Protein AF-A0A7Y6PRK4-F1 (afdb_monomer)

Solvent-accessible surface area (backbone atoms only — not comparable to full-atom values): 9781 Å² total; per-residue (Å²): 130,85,61,100,57,57,38,65,36,94,82,76,71,49,78,36,53,38,74,59,29,62,75,54,66,36,39,86,53,86,90,43,92,56,30,48,73,84,76,72,76,80,72,82,84,71,93,73,80,94,66,79,50,76,61,58,61,30,46,78,70,51,27,41,66,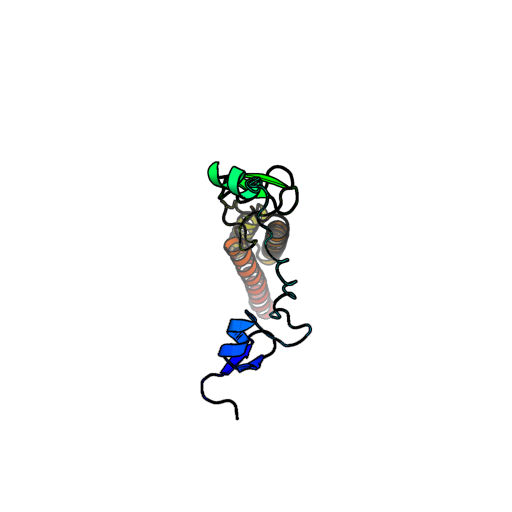38,93,86,78,58,48,81,35,57,69,84,50,38,57,39,90,88,74,65,46,64,56,33,96,85,64,56,68,82,59,84,59,47,67,26,77,27,7,61,51,4,33,54,33,8,60,53,7,56,78,77,47,16,64,65,32,8,51,52,3,35,52,28,11,52,52,17,54,52,51,36,74,77,35,74,53,36,38,42,66,67,42,12,47,50,6,29,53,43,5,51,50,16,29,54,51,46,52,52,52,47,50,64,56,63,75,73,113

Foldseek 3Di:
DDPPQWDAAPQPRDTDGNVVCVVQVFDCDPPGPRHRDPPDPPDPDDDDDDDPPPQVVLVVVQWHADPPPRDTHHPPDQADPPPRQGRDPVSARPDAADAQPLLQVLLVLLVCLLPDPLQPSLVVSQVSLVVRVVVCVVDVNHDNNVSSVNSNVSSVVSNVVVVVVCCVVVVVD

pLDDT: mean 81.47, std 13.79, range [38.56, 96.06]

Nearest PDB structures (foldseek):
  9dby-assembly1_M  TM=6.579E-01  e=2.102E+00  Homo sapiens

Secondary structure (DSSP, 8-state):
---S-EEE-TTT--EEEHHHHHHHTS--STT-TTSPP--PPPPP---------HHHHHHTTTEEE-TTT--EEETT-SB-TTT--B-STTS---S--EEPHHHHHHHHHHHHHHHH-HHHHHHHHHHHHHHHHHHHHH-TTEE-HHHHHHHHHHHHHHHHHHHHHHHHHHTT-

Radius of gyration: 27.52 Å; Cα contacts (8 Å, |Δi|>4): 237; chains: 1; bounding box: 50×56×83 Å

Structure (mmCIF, N/CA/C/O backbone):
data_AF-A0A7Y6PRK4-F1
#
_entry.id   AF-A0A7Y6PRK4-F1
#
loop_
_atom_site.group_PDB
_atom_site.id
_atom_site.type_symbol
_atom_site.label_atom_id
_atom_site.label_alt_id
_atom_site.label_comp_id
_atom_site.label_asym_id
_atom_site.label_entity_id
_atom_site.label_seq_id
_atom_site.pdbx_PDB_ins_code
_atom_site.Cartn_x
_atom_site.Cartn_y
_atom_site.Cartn_z
_atom_site.occupancy
_atom_site.B_iso_or_equiv
_atom_site.auth_seq_id
_atom_site.auth_comp_id
_atom_site.auth_asym_id
_atom_site.auth_atom_id
_atom_site.pdbx_PDB_model_num
ATOM 1 N N . MET A 1 1 ? 18.685 -43.600 -3.353 1.00 51.03 1 MET A N 1
ATOM 2 C CA . MET A 1 1 ? 19.089 -42.568 -2.383 1.00 51.03 1 MET A CA 1
ATOM 3 C C . MET A 1 1 ? 19.900 -41.561 -3.169 1.00 51.03 1 MET A C 1
ATOM 5 O O . MET A 1 1 ? 20.903 -41.969 -3.743 1.00 51.03 1 MET A O 1
ATOM 9 N N . LEU A 1 2 ? 19.392 -40.339 -3.348 1.00 57.69 2 LEU A N 1
ATOM 10 C CA . LEU A 1 2 ? 20.186 -39.266 -3.946 1.00 57.69 2 LEU A CA 1
ATOM 11 C C . LEU A 1 2 ? 21.277 -38.915 -2.924 1.00 57.69 2 LEU A C 1
ATOM 13 O O . LEU A 1 2 ? 20.964 -38.762 -1.748 1.00 57.69 2 LEU A O 1
ATOM 17 N N . GLY A 1 3 ? 22.542 -38.914 -3.345 1.00 61.94 3 GLY A N 1
ATOM 18 C CA . GLY A 1 3 ? 23.664 -38.507 -2.492 1.00 61.94 3 GLY A CA 1
ATOM 19 C C . GLY A 1 3 ? 23.625 -37.010 -2.175 1.00 61.94 3 GLY A C 1
ATOM 20 O O . GLY A 1 3 ? 22.699 -36.316 -2.592 1.00 61.94 3 GLY A O 1
ATOM 21 N N . ASP A 1 4 ? 24.657 -36.515 -1.493 1.00 66.12 4 ASP A N 1
ATOM 22 C CA . ASP A 1 4 ? 24.765 -35.152 -0.933 1.00 66.12 4 ASP A CA 1
ATOM 23 C C . ASP A 1 4 ? 24.652 -33.988 -1.954 1.00 66.12 4 ASP A C 1
ATOM 25 O O . ASP A 1 4 ? 24.650 -32.822 -1.570 1.00 66.12 4 ASP A O 1
ATOM 29 N N . ASP A 1 5 ? 24.476 -34.289 -3.245 1.00 72.00 5 ASP A N 1
ATOM 30 C CA . ASP A 1 5 ? 24.353 -33.344 -4.362 1.00 72.00 5 ASP A CA 1
ATOM 31 C C . ASP A 1 5 ? 22.894 -33.159 -4.836 1.00 72.00 5 ASP A C 1
ATOM 33 O O . ASP A 1 5 ? 22.611 -32.992 -6.032 1.00 72.00 5 ASP A O 1
ATOM 37 N N . ALA A 1 6 ? 21.933 -33.241 -3.914 1.00 78.00 6 ALA A N 1
ATOM 38 C CA . ALA A 1 6 ? 20.520 -33.035 -4.211 1.00 78.00 6 ALA A CA 1
ATOM 39 C C . ALA A 1 6 ? 20.130 -31.547 -4.098 1.00 78.00 6 ALA A C 1
ATOM 41 O O . ALA A 1 6 ? 20.266 -30.921 -3.051 1.00 78.00 6 ALA A O 1
ATOM 42 N N . ALA A 1 7 ? 19.583 -30.984 -5.174 1.00 82.44 7 ALA A N 1
ATOM 43 C CA . ALA A 1 7 ? 18.901 -29.696 -5.175 1.00 82.44 7 ALA A CA 1
ATOM 44 C C . ALA A 1 7 ? 17.407 -29.899 -4.876 1.00 82.44 7 ALA A C 1
ATOM 46 O O . ALA A 1 7 ? 16.741 -30.698 -5.536 1.00 82.44 7 ALA A O 1
ATOM 47 N N . VAL A 1 8 ? 16.858 -29.158 -3.910 1.00 87.25 8 VAL A N 1
ATOM 48 C CA . VAL A 1 8 ? 15.435 -29.239 -3.542 1.00 87.25 8 VAL A CA 1
ATOM 49 C C . VAL A 1 8 ? 14.692 -28.012 -4.057 1.00 87.25 8 VAL A C 1
ATOM 51 O O . VAL A 1 8 ? 15.066 -26.869 -3.791 1.00 87.25 8 VAL A O 1
ATOM 54 N N . CYS A 1 9 ? 13.612 -28.235 -4.803 1.00 87.12 9 CYS A N 1
ATOM 55 C CA . CYS A 1 9 ? 12.802 -27.144 -5.331 1.00 87.12 9 CYS A CA 1
ATOM 56 C C . CYS A 1 9 ? 11.993 -26.468 -4.213 1.00 87.12 9 CYS A C 1
ATOM 58 O O . CYS A 1 9 ? 11.039 -27.055 -3.720 1.00 87.12 9 CYS A O 1
ATOM 60 N N . ALA A 1 10 ? 12.255 -25.198 -3.897 1.00 86.19 10 ALA A N 1
ATOM 61 C CA . ALA A 1 10 ? 11.501 -24.465 -2.866 1.00 86.19 10 ALA A CA 1
ATOM 62 C C . ALA A 1 10 ? 9.991 -24.284 -3.155 1.00 86.19 10 ALA A C 1
ATOM 64 O O . ALA A 1 10 ? 9.247 -23.857 -2.281 1.00 86.19 10 ALA A O 1
ATOM 65 N N . ALA A 1 11 ? 9.537 -24.569 -4.381 1.00 86.56 11 ALA A N 1
ATOM 66 C CA . ALA A 1 11 ? 8.141 -24.389 -4.784 1.00 86.56 11 ALA A CA 1
ATOM 67 C C . ALA A 1 11 ? 7.306 -25.678 -4.757 1.00 86.56 11 ALA A C 1
ATOM 69 O O . ALA A 1 11 ? 6.091 -25.615 -4.604 1.00 86.56 11 ALA A O 1
ATOM 70 N N . CYS A 1 12 ? 7.929 -26.841 -4.960 1.00 88.06 12 CYS A N 1
ATOM 71 C CA . CYS A 1 12 ? 7.218 -28.126 -4.977 1.00 88.06 12 CYS A CA 1
ATOM 72 C C . CYS A 1 12 ? 7.889 -29.213 -4.133 1.00 88.06 12 CYS A C 1
ATOM 74 O O . CYS A 1 12 ? 7.431 -30.351 -4.146 1.00 88.06 12 CYS A O 1
ATOM 76 N N . GLU A 1 13 ? 8.983 -28.859 -3.454 1.00 89.38 13 GLU A N 1
ATOM 77 C CA . GLU A 1 13 ? 9.733 -29.658 -2.477 1.00 89.38 13 GLU A CA 1
ATOM 78 C C . GLU A 1 13 ? 10.269 -30.993 -3.007 1.00 89.38 13 GLU A C 1
ATOM 80 O O . GLU A 1 13 ? 10.686 -31.862 -2.249 1.00 89.38 13 GLU A O 1
ATOM 85 N N . ARG A 1 14 ? 10.308 -31.158 -4.332 1.00 85.75 14 ARG A N 1
ATOM 86 C CA . ARG A 1 14 ? 10.903 -32.333 -4.970 1.00 85.75 14 ARG A CA 1
ATOM 87 C C . ARG A 1 14 ? 12.422 -32.227 -5.007 1.00 85.75 14 ARG A C 1
ATOM 89 O O . ARG A 1 14 ? 12.979 -31.154 -5.256 1.00 85.75 14 ARG A O 1
ATOM 96 N N . GLU A 1 15 ? 13.058 -33.373 -4.807 1.00 88.69 15 GLU A N 1
ATOM 97 C CA . GLU A 1 15 ? 14.502 -33.555 -4.894 1.00 88.69 15 GLU A CA 1
ATOM 98 C C . GLU A 1 15 ? 14.932 -33.768 -6.352 1.00 88.69 15 GLU A C 1
ATOM 100 O O . GLU A 1 15 ? 14.311 -34.518 -7.113 1.00 88.69 15 GLU A O 1
ATOM 105 N N . HIS A 1 16 ? 16.014 -33.105 -6.741 1.00 83.12 16 HIS A N 1
ATOM 106 C CA . HIS A 1 16 ? 16.614 -33.156 -8.066 1.00 83.12 16 HIS A CA 1
ATOM 107 C C . HIS A 1 16 ? 18.126 -33.331 -7.937 1.00 83.12 16 HIS A C 1
ATOM 109 O O . HIS A 1 16 ? 18.724 -32.874 -6.974 1.00 83.12 16 HIS A O 1
ATOM 115 N N . HIS A 1 17 ? 18.782 -33.937 -8.924 1.00 87.62 17 HIS A N 1
ATOM 116 C CA . HIS A 1 17 ? 20.246 -33.906 -8.976 1.00 87.62 17 HIS A CA 1
ATOM 117 C C . HIS A 1 17 ? 20.725 -32.487 -9.304 1.00 87.62 17 HIS A C 1
ATOM 119 O O . HIS A 1 17 ? 20.234 -31.905 -10.276 1.00 87.62 17 HIS A O 1
ATOM 125 N N . ALA A 1 18 ? 21.707 -31.967 -8.564 1.00 81.25 18 ALA A N 1
ATOM 126 C CA . ALA A 1 18 ? 22.240 -30.615 -8.753 1.00 81.25 18 ALA A CA 1
ATOM 127 C C . ALA A 1 18 ? 22.678 -30.350 -10.204 1.00 81.25 18 ALA A C 1
ATOM 129 O O . ALA A 1 18 ? 22.228 -29.394 -10.827 1.00 81.25 18 ALA A O 1
ATOM 130 N N . ALA A 1 19 ? 23.429 -31.274 -10.812 1.00 80.44 19 ALA A N 1
ATOM 131 C CA . ALA A 1 19 ? 23.898 -31.117 -12.192 1.00 80.44 19 ALA A CA 1
ATOM 132 C C . ALA A 1 19 ? 22.757 -30.994 -13.224 1.00 80.44 19 ALA A C 1
ATOM 134 O O . ALA A 1 19 ? 22.862 -30.261 -14.207 1.00 80.44 19 ALA A O 1
ATOM 135 N N . CYS A 1 20 ? 21.647 -31.710 -13.018 1.00 80.75 20 CYS A N 1
ATOM 136 C CA . CYS A 1 20 ? 20.499 -31.639 -13.923 1.00 80.75 20 CYS A CA 1
ATOM 137 C C . CYS A 1 20 ? 19.656 -30.383 -13.665 1.00 80.75 20 CYS A C 1
ATOM 139 O O . CYS A 1 20 ? 19.158 -29.776 -14.613 1.00 80.75 20 CYS A O 1
ATOM 141 N N . TRP A 1 21 ? 19.536 -29.987 -12.396 1.00 84.06 21 TRP A N 1
ATOM 142 C CA . TRP A 1 21 ? 18.884 -28.750 -11.982 1.00 84.06 21 TRP A CA 1
ATOM 143 C C . TRP A 1 21 ? 19.552 -27.527 -12.620 1.00 84.06 21 TRP A C 1
ATOM 145 O O . TRP A 1 21 ? 18.871 -26.720 -13.255 1.00 84.06 21 TRP A O 1
ATOM 155 N N . ASP A 1 22 ? 20.881 -27.449 -12.550 1.00 81.25 22 ASP A N 1
ATOM 156 C CA . ASP A 1 22 ? 21.657 -26.354 -13.136 1.00 81.25 22 ASP A CA 1
ATOM 157 C C . ASP A 1 22 ? 21.583 -26.370 -14.665 1.00 81.25 22 ASP A C 1
ATOM 159 O O . ASP A 1 22 ? 21.332 -25.343 -15.294 1.00 81.25 22 ASP A O 1
ATOM 163 N N . GLY A 1 23 ? 21.705 -27.554 -15.279 1.00 75.88 23 GLY A N 1
ATOM 164 C CA . GLY A 1 23 ? 21.644 -27.708 -16.735 1.00 75.88 23 GLY A CA 1
ATOM 165 C C . GLY A 1 23 ? 20.279 -27.377 -17.348 1.00 75.88 23 GLY A C 1
ATOM 166 O O . GLY A 1 23 ? 20.199 -27.036 -18.527 1.00 75.88 23 GLY A O 1
ATOM 167 N N . LYS A 1 24 ? 19.194 -27.474 -16.574 1.00 75.00 24 LYS A N 1
ATOM 168 C CA . LYS A 1 24 ? 17.852 -27.046 -16.996 1.00 75.00 24 LYS A CA 1
ATOM 169 C C . LYS A 1 24 ? 17.477 -25.665 -16.469 1.00 75.00 24 LYS A C 1
ATOM 171 O O . LYS A 1 24 ? 16.423 -25.170 -16.847 1.00 75.00 24 LYS A O 1
ATOM 176 N N . ALA A 1 25 ? 18.327 -25.041 -15.656 1.00 77.56 25 ALA A N 1
ATOM 177 C CA . ALA A 1 25 ? 18.047 -23.796 -14.951 1.00 77.56 25 ALA A CA 1
ATOM 178 C C . ALA A 1 25 ? 16.747 -23.845 -14.120 1.00 77.56 25 ALA A C 1
ATOM 180 O O . ALA A 1 25 ? 16.008 -22.862 -14.056 1.00 77.56 25 ALA A O 1
ATOM 181 N N . GLY A 1 26 ? 16.446 -24.989 -13.487 1.00 83.31 26 GLY A N 1
ATOM 182 C CA . GLY A 1 26 ? 15.312 -25.093 -12.567 1.00 83.31 26 GLY A CA 1
ATOM 183 C C . GLY A 1 26 ? 14.655 -26.468 -12.452 1.00 83.31 26 GLY A C 1
ATOM 184 O O . GLY A 1 26 ? 15.226 -27.513 -12.763 1.00 83.31 26 GLY A O 1
ATOM 185 N N . CYS A 1 27 ? 13.407 -26.450 -11.979 1.00 85.69 27 CYS A N 1
ATOM 186 C CA . CYS A 1 27 ? 12.640 -27.643 -11.641 1.00 85.69 27 CYS A CA 1
ATOM 187 C C . CYS A 1 27 ? 12.092 -28.355 -12.881 1.00 85.69 27 CYS A C 1
ATOM 189 O O . CYS A 1 27 ? 11.282 -27.813 -13.618 1.00 85.69 27 CYS A O 1
ATOM 191 N N . ALA A 1 28 ? 12.424 -29.626 -13.081 1.00 79.25 28 ALA A N 1
ATOM 192 C CA . ALA A 1 28 ? 11.875 -30.386 -14.207 1.00 79.25 28 ALA A CA 1
ATOM 193 C C . ALA A 1 28 ? 10.409 -30.840 -14.007 1.00 79.25 28 ALA A C 1
ATOM 195 O O . ALA A 1 28 ? 9.858 -31.510 -14.879 1.00 79.25 28 ALA A O 1
ATOM 196 N N . ASN A 1 29 ? 9.777 -30.526 -12.868 1.00 83.19 29 ASN A N 1
ATOM 197 C CA . ASN A 1 29 ? 8.421 -30.981 -12.563 1.00 83.19 29 ASN A CA 1
ATOM 198 C C . ASN A 1 29 ? 7.378 -30.210 -13.402 1.00 83.19 29 ASN A C 1
ATOM 200 O O . ASN A 1 29 ? 7.259 -28.990 -13.240 1.00 83.19 29 ASN A O 1
ATOM 204 N N . PRO A 1 30 ? 6.592 -30.884 -14.264 1.00 77.75 30 PRO A N 1
ATOM 205 C CA . PRO A 1 30 ? 5.599 -30.221 -15.103 1.00 77.75 30 PRO A CA 1
ATOM 206 C C . PRO A 1 30 ? 4.579 -29.434 -14.272 1.00 77.75 30 PRO A C 1
ATOM 208 O O . PRO A 1 30 ? 4.008 -29.955 -13.316 1.00 77.75 30 PRO A O 1
ATOM 211 N N . GLY A 1 31 ? 4.349 -28.171 -14.640 1.00 77.06 31 GLY A N 1
ATOM 212 C CA . GLY A 1 31 ? 3.397 -27.291 -13.952 1.00 77.06 31 GLY A CA 1
ATOM 213 C C . GLY A 1 31 ? 3.908 -26.675 -12.645 1.00 77.06 31 GLY A C 1
ATOM 214 O O . GLY A 1 31 ? 3.174 -25.926 -12.006 1.00 77.06 31 GLY A O 1
ATOM 215 N N . CYS A 1 32 ? 5.155 -26.942 -12.246 1.00 84.25 32 CYS A N 1
ATOM 216 C CA . CYS A 1 32 ? 5.784 -26.223 -11.144 1.00 84.25 32 CYS A CA 1
ATOM 217 C C . CYS A 1 32 ? 6.050 -24.766 -11.548 1.00 84.25 32 CYS A C 1
ATOM 219 O O . CYS A 1 32 ? 6.537 -24.503 -12.644 1.00 84.25 32 CYS A O 1
ATOM 221 N N . VAL A 1 33 ? 5.787 -23.815 -10.650 1.00 81.88 33 VAL A N 1
ATOM 222 C CA . VAL A 1 33 ? 6.073 -22.386 -10.890 1.00 81.88 33 VAL A CA 1
ATOM 223 C C . VAL A 1 33 ? 7.573 -22.105 -11.066 1.00 81.88 33 VAL A C 1
ATOM 225 O O . VAL A 1 33 ? 7.941 -21.165 -11.758 1.00 81.88 33 VAL A O 1
ATOM 228 N N . ASN A 1 34 ? 8.432 -22.964 -10.504 1.00 78.38 34 ASN A N 1
ATOM 229 C CA . ASN A 1 34 ? 9.885 -22.940 -10.707 1.00 78.38 34 ASN A CA 1
ATOM 230 C C . ASN A 1 34 ? 10.346 -23.827 -11.873 1.00 78.38 34 ASN A C 1
ATOM 232 O O . ASN A 1 34 ? 11.544 -24.098 -11.995 1.00 78.38 34 ASN A O 1
ATOM 236 N N . ALA A 1 35 ? 9.423 -24.331 -12.701 1.00 80.94 35 ALA A N 1
ATOM 237 C CA . ALA A 1 35 ? 9.812 -25.038 -13.905 1.00 80.94 35 ALA A CA 1
ATOM 238 C C . ALA A 1 35 ? 10.345 -24.047 -14.946 1.00 80.94 35 ALA A C 1
ATOM 240 O O . ALA A 1 35 ? 9.661 -23.071 -15.267 1.00 80.94 35 ALA A O 1
ATOM 241 N N . PRO A 1 36 ? 11.553 -24.279 -15.484 1.00 67.69 36 PRO A N 1
ATOM 242 C CA . PRO A 1 36 ? 12.116 -23.430 -16.512 1.00 67.69 36 PRO A CA 1
ATOM 243 C C . PRO A 1 36 ? 11.213 -23.519 -17.743 1.00 67.69 36 PRO A C 1
ATOM 245 O O . PRO A 1 36 ? 10.785 -24.604 -18.153 1.00 67.69 36 PRO A O 1
ATOM 248 N N . LEU A 1 37 ? 10.882 -22.364 -18.321 1.00 60.28 37 LEU A N 1
ATOM 249 C CA . LEU A 1 37 ? 10.107 -22.313 -19.557 1.00 60.28 37 LEU A CA 1
ATOM 250 C C . LEU A 1 37 ? 10.863 -23.106 -20.624 1.00 60.28 37 LEU A C 1
ATOM 252 O O . LEU A 1 37 ? 12.085 -23.000 -20.716 1.00 60.28 37 LEU A O 1
ATOM 256 N N . LYS A 1 38 ? 10.141 -23.911 -21.413 1.00 59.00 38 LYS A N 1
ATOM 257 C CA . LYS A 1 38 ? 10.721 -24.726 -22.485 1.00 59.00 38 LYS A CA 1
ATOM 258 C C . LYS A 1 38 ? 11.576 -23.819 -23.375 1.00 59.00 38 LYS A C 1
ATOM 260 O O . LYS A 1 38 ? 11.027 -23.050 -24.161 1.00 59.00 38 LYS A O 1
ATOM 265 N N . GLN A 1 39 ? 12.900 -23.888 -23.227 1.00 55.94 39 GLN A N 1
ATOM 266 C CA . GLN A 1 39 ? 13.818 -23.253 -24.161 1.00 55.94 39 GLN A CA 1
ATOM 267 C C . GLN A 1 39 ? 13.558 -23.914 -25.509 1.00 55.94 39 GLN A C 1
ATOM 269 O O . GLN A 1 39 ? 13.804 -25.105 -25.687 1.00 55.94 39 GLN A O 1
ATOM 274 N N . LEU A 1 40 ? 12.955 -23.159 -26.422 1.00 52.31 40 LEU A N 1
ATOM 275 C CA . LEU A 1 40 ? 12.966 -23.511 -27.829 1.00 52.31 40 LEU A CA 1
ATOM 276 C C . LEU A 1 40 ? 14.431 -23.455 -28.254 1.00 52.31 40 LEU A C 1
ATOM 278 O O . LEU A 1 40 ? 15.111 -22.473 -27.943 1.00 52.31 40 LEU A O 1
ATOM 282 N N . ASP A 1 41 ? 14.914 -24.527 -28.878 1.00 47.91 41 ASP A N 1
ATOM 283 C CA . ASP A 1 41 ? 16.299 -24.622 -29.324 1.00 47.91 41 ASP A CA 1
ATOM 284 C C . ASP A 1 41 ? 16.672 -23.352 -30.108 1.00 47.91 41 ASP A C 1
ATOM 286 O O . ASP A 1 41 ? 15.887 -22.912 -30.961 1.00 47.91 41 ASP A O 1
ATOM 290 N N . PRO A 1 42 ? 17.830 -22.722 -29.839 1.00 50.84 42 PRO A N 1
ATOM 291 C CA . PRO A 1 42 ? 18.284 -21.634 -30.682 1.00 50.84 42 PRO A CA 1
ATOM 292 C C . PRO A 1 42 ? 18.483 -22.196 -32.091 1.00 50.84 42 PRO A C 1
ATOM 294 O O . PRO A 1 42 ? 19.251 -23.140 -32.291 1.00 50.84 42 PRO A O 1
ATOM 297 N N . ALA A 1 43 ? 17.761 -21.635 -33.063 1.00 45.88 43 ALA A N 1
ATOM 298 C CA . ALA A 1 43 ? 17.962 -21.950 -34.471 1.00 45.88 43 ALA A CA 1
ATOM 299 C C . ALA A 1 43 ? 19.459 -21.817 -34.812 1.00 45.88 43 ALA A C 1
ATOM 301 O O . ALA A 1 43 ? 20.113 -20.899 -34.301 1.00 45.88 43 ALA A O 1
ATOM 302 N N . PR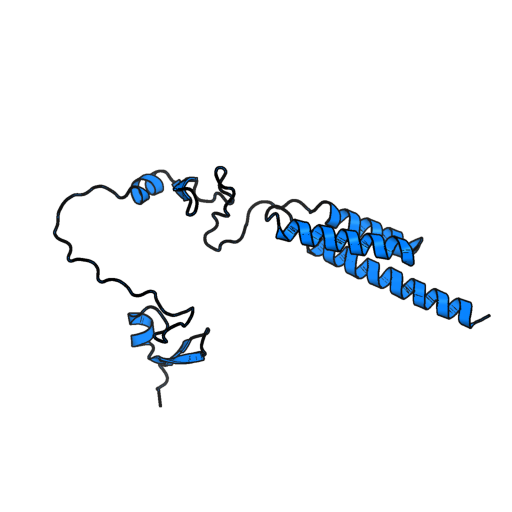O A 1 44 ? 20.024 -22.718 -35.636 1.00 46.69 44 PRO A N 1
ATOM 303 C CA . PRO A 1 44 ? 21.446 -22.699 -35.929 1.00 46.69 44 PRO A CA 1
ATOM 304 C C . PRO A 1 44 ? 21.792 -21.358 -36.574 1.00 46.69 44 PRO A C 1
ATOM 306 O O . PRO A 1 44 ? 21.200 -20.964 -37.578 1.00 46.69 44 PRO A O 1
ATOM 309 N N . LEU A 1 45 ? 22.725 -20.648 -35.940 1.00 51.22 45 LEU A N 1
ATOM 310 C CA . LEU A 1 45 ? 23.256 -19.361 -36.368 1.00 51.22 45 LEU A CA 1
ATOM 311 C C . LEU A 1 45 ? 23.920 -19.512 -37.743 1.00 51.22 45 LEU A C 1
ATOM 313 O O . LEU A 1 45 ? 25.119 -19.768 -37.843 1.00 51.22 45 LEU A O 1
ATOM 317 N N . ALA A 1 46 ? 23.134 -19.349 -38.805 1.00 40.06 46 ALA A N 1
ATOM 318 C CA . ALA A 1 46 ? 23.651 -18.953 -40.100 1.00 40.06 46 ALA A CA 1
ATOM 319 C C . ALA A 1 46 ? 24.014 -17.469 -40.008 1.00 40.06 46 ALA A C 1
ATOM 321 O O . ALA A 1 46 ? 23.211 -16.618 -39.621 1.00 40.06 46 ALA A O 1
ATOM 322 N N . ALA A 1 47 ? 25.284 -17.206 -40.270 1.00 48.88 47 ALA A N 1
ATOM 323 C CA . ALA A 1 47 ? 25.914 -15.912 -40.187 1.00 48.88 47 ALA A CA 1
ATOM 324 C C . ALA A 1 47 ? 25.379 -14.970 -41.272 1.00 48.88 47 ALA A C 1
ATOM 326 O O . ALA A 1 47 ? 25.998 -14.841 -42.317 1.00 48.88 47 ALA A O 1
ATOM 327 N N . GLU A 1 48 ? 24.297 -14.242 -41.004 1.00 38.56 48 GLU A N 1
ATOM 328 C CA . GLU A 1 48 ? 23.922 -13.101 -41.836 1.00 38.56 48 GLU A CA 1
ATOM 329 C C . GLU A 1 48 ? 23.232 -11.985 -41.037 1.00 38.56 48 GLU A C 1
ATOM 331 O O . GLU A 1 48 ? 22.221 -12.173 -40.371 1.00 38.56 48 GLU A O 1
ATOM 336 N N . ALA A 1 49 ? 23.810 -10.791 -41.188 1.00 38.66 49 ALA A N 1
ATOM 337 C CA . ALA A 1 49 ? 23.258 -9.465 -40.916 1.00 38.66 49 ALA A CA 1
ATOM 338 C C . ALA A 1 49 ? 23.113 -9.007 -39.451 1.00 38.66 49 ALA A C 1
ATOM 340 O O . ALA A 1 49 ? 22.075 -9.092 -38.801 1.00 38.66 49 ALA A O 1
ATOM 341 N N . ARG A 1 50 ? 24.170 -8.311 -39.015 1.00 45.53 50 ARG A N 1
ATOM 342 C CA . ARG A 1 50 ? 24.139 -7.221 -38.035 1.00 45.53 50 ARG A CA 1
ATOM 343 C C . ARG A 1 50 ? 22.997 -6.240 -38.343 1.00 45.53 50 ARG A C 1
ATOM 345 O O . ARG A 1 50 ? 23.143 -5.354 -39.180 1.00 45.53 50 ARG A O 1
ATOM 352 N N . GLN A 1 51 ? 21.906 -6.342 -37.603 1.00 44.84 51 GLN A N 1
ATOM 353 C CA . GLN A 1 51 ? 21.086 -5.196 -37.234 1.00 44.84 51 GLN A CA 1
ATOM 354 C C . GLN A 1 51 ? 21.047 -5.220 -35.714 1.00 44.84 51 GLN A C 1
ATOM 356 O O . GLN A 1 51 ? 20.427 -6.102 -35.126 1.00 44.84 51 GLN A O 1
ATOM 361 N N . GLY A 1 52 ? 21.823 -4.324 -35.093 1.00 43.28 52 GLY A N 1
ATOM 362 C CA . GLY A 1 52 ? 21.878 -4.196 -33.639 1.00 43.28 52 GLY A CA 1
ATOM 363 C C . GLY A 1 52 ? 20.457 -4.141 -33.109 1.00 43.28 52 GLY A C 1
ATOM 364 O O . GLY A 1 52 ? 19.642 -3.358 -33.607 1.00 43.28 52 GLY A O 1
ATOM 365 N N . SER A 1 53 ? 20.139 -5.038 -32.180 1.00 52.56 53 SER A N 1
ATOM 366 C CA . SER A 1 53 ? 18.786 -5.140 -31.668 1.00 52.56 53 SER A CA 1
ATOM 367 C C . SER A 1 53 ? 18.379 -3.762 -31.146 1.00 52.56 53 SER A C 1
ATOM 369 O O . SER A 1 53 ? 19.173 -3.052 -30.523 1.00 52.56 53 SER A O 1
ATOM 371 N N . SER A 1 54 ? 17.139 -3.347 -31.391 1.00 62.25 54 SER A N 1
ATOM 372 C CA . SER A 1 54 ? 16.601 -2.077 -30.881 1.00 62.25 54 SER A CA 1
ATOM 373 C C . SER A 1 54 ? 16.787 -1.908 -29.363 1.00 62.25 54 SER A C 1
ATOM 375 O O . SER A 1 54 ? 16.675 -0.803 -28.847 1.00 62.25 54 SER A O 1
ATOM 377 N N . VAL A 1 55 ? 17.072 -3.003 -28.651 1.00 62.97 55 VAL A N 1
ATOM 378 C CA . VAL A 1 55 ? 17.372 -3.062 -27.222 1.00 62.97 55 VAL A CA 1
ATOM 379 C C . VAL A 1 55 ? 18.808 -2.617 -26.918 1.00 62.97 55 VAL A C 1
ATOM 381 O O . VAL A 1 55 ? 18.998 -1.817 -26.009 1.00 62.97 55 VAL A O 1
ATOM 384 N N . GLU A 1 56 ? 19.807 -3.050 -27.694 1.00 67.19 56 GLU A N 1
ATOM 385 C CA . GLU A 1 56 ? 21.206 -2.610 -27.539 1.00 67.19 56 GLU A CA 1
ATOM 386 C C . GLU A 1 56 ? 21.388 -1.137 -27.913 1.00 67.19 56 GLU A C 1
ATOM 388 O O . GLU A 1 56 ? 22.096 -0.406 -27.221 1.00 67.19 56 GLU A O 1
ATOM 393 N N . ALA A 1 57 ? 20.685 -0.667 -28.949 1.00 71.38 57 ALA A N 1
ATOM 394 C CA . ALA A 1 57 ? 20.691 0.744 -29.328 1.00 71.38 57 ALA A CA 1
ATOM 395 C C . ALA A 1 57 ? 20.066 1.651 -28.249 1.00 71.38 57 ALA A C 1
ATOM 397 O O . ALA A 1 57 ? 20.562 2.754 -28.018 1.00 71.38 57 ALA A O 1
ATOM 398 N N . LEU A 1 58 ? 19.000 1.199 -27.573 1.00 72.00 58 LEU A N 1
ATOM 399 C CA . LEU A 1 58 ? 18.396 1.907 -26.436 1.00 72.00 58 LEU A CA 1
ATOM 400 C C . LEU A 1 58 ? 19.304 1.864 -25.201 1.00 72.00 58 LEU A C 1
ATOM 402 O O . LEU A 1 58 ? 19.496 2.887 -24.547 1.00 72.00 58 LEU A O 1
ATOM 406 N N . ALA A 1 59 ? 19.889 0.703 -24.903 1.00 76.06 59 ALA A N 1
ATOM 407 C CA . ALA A 1 59 ? 20.775 0.530 -23.757 1.00 76.06 59 ALA A CA 1
ATOM 408 C C . ALA A 1 59 ? 22.017 1.429 -23.860 1.00 76.06 59 ALA A C 1
ATOM 410 O O . ALA A 1 59 ? 22.398 2.054 -22.872 1.00 76.06 59 ALA A O 1
ATOM 411 N N . ALA A 1 60 ? 22.583 1.585 -25.064 1.00 79.00 60 ALA A N 1
ATOM 412 C CA . ALA A 1 60 ? 23.676 2.524 -25.333 1.00 79.00 60 ALA A CA 1
ATOM 413 C C . ALA A 1 60 ? 23.306 3.995 -25.046 1.00 79.00 60 ALA A C 1
ATOM 415 O O . ALA A 1 60 ? 24.183 4.814 -24.790 1.00 79.00 60 ALA A O 1
ATOM 416 N N . GLN A 1 61 ? 22.011 4.326 -25.054 1.00 82.62 61 GLN A N 1
ATOM 417 C CA . GLN A 1 61 ? 21.469 5.648 -24.721 1.00 82.62 61 GLN A CA 1
ATOM 418 C C . GLN A 1 61 ? 20.997 5.747 -23.257 1.00 82.62 61 GLN A C 1
ATOM 420 O O . GLN A 1 61 ? 20.406 6.752 -22.870 1.00 82.62 61 GLN A O 1
ATOM 425 N N . GLY A 1 62 ? 21.217 4.714 -22.434 1.00 84.00 62 GLY A N 1
ATOM 426 C CA . GLY A 1 62 ? 20.724 4.667 -21.054 1.00 84.00 62 GLY A CA 1
ATOM 427 C C . GLY A 1 62 ? 19.204 4.495 -20.946 1.00 84.00 62 GLY A C 1
ATOM 428 O O . GLY A 1 62 ? 18.599 4.887 -19.944 1.00 84.00 62 GLY A O 1
ATOM 429 N N . LEU A 1 63 ? 18.576 3.930 -21.980 1.00 87.81 63 LEU A N 1
ATOM 430 C CA . LEU A 1 63 ? 17.136 3.724 -22.072 1.00 87.81 63 LEU A CA 1
ATOM 431 C C . LEU A 1 63 ? 16.779 2.229 -22.017 1.00 87.81 63 LEU A C 1
ATOM 433 O O . LEU A 1 63 ? 17.524 1.366 -22.475 1.00 87.81 63 LEU A O 1
ATOM 437 N N . MET A 1 64 ? 15.593 1.923 -21.500 1.00 85.75 64 MET A N 1
ATOM 438 C CA . MET A 1 64 ? 14.976 0.599 -21.465 1.00 85.75 64 MET A CA 1
ATOM 439 C C . MET A 1 64 ? 13.549 0.653 -22.034 1.00 85.75 64 MET A C 1
ATOM 441 O O . MET A 1 64 ? 12.834 1.633 -21.805 1.00 85.75 64 MET A O 1
ATOM 445 N N . PRO A 1 65 ? 13.088 -0.378 -22.763 1.00 87.88 65 PRO A N 1
ATOM 446 C CA . PRO A 1 65 ? 11.711 -0.433 -23.235 1.00 87.88 65 PRO A CA 1
ATOM 447 C C . PRO A 1 65 ? 10.751 -0.806 -22.094 1.00 87.88 65 PRO A C 1
ATOM 449 O O . PRO A 1 65 ? 10.983 -1.749 -21.334 1.00 87.88 65 PRO A O 1
ATOM 452 N N . CYS A 1 66 ? 9.626 -0.100 -21.989 1.00 88.44 66 CYS A N 1
ATOM 453 C CA . CYS A 1 66 ? 8.547 -0.467 -21.078 1.00 88.44 66 CYS A CA 1
ATOM 454 C C . CYS A 1 66 ? 7.940 -1.819 -21.480 1.00 88.44 66 CYS A C 1
ATOM 456 O O . CYS A 1 66 ? 7.495 -1.991 -22.613 1.00 88.44 66 CYS A O 1
ATOM 458 N N . ARG A 1 67 ? 7.828 -2.757 -20.533 1.00 85.56 67 ARG A N 1
ATOM 459 C CA . ARG A 1 67 ? 7.261 -4.097 -20.784 1.00 85.56 67 ARG A CA 1
ATOM 460 C C . ARG A 1 67 ? 5.787 -4.077 -21.202 1.00 85.56 67 ARG A C 1
ATOM 462 O O . ARG A 1 67 ? 5.347 -4.992 -21.885 1.00 85.56 67 ARG A O 1
ATOM 469 N N . ASN A 1 68 ? 5.042 -3.046 -20.801 1.00 88.00 68 ASN A N 1
ATOM 470 C CA . ASN A 1 68 ? 3.609 -2.945 -21.066 1.00 88.00 68 ASN A CA 1
ATOM 471 C C . ASN A 1 68 ? 3.306 -2.188 -22.371 1.00 88.00 68 ASN A C 1
ATOM 473 O O . ASN A 1 68 ? 2.625 -2.708 -23.246 1.00 88.00 68 ASN A O 1
ATOM 477 N N . CYS A 1 69 ? 3.842 -0.970 -22.537 1.00 89.75 69 CYS A N 1
ATOM 478 C CA . CYS A 1 69 ? 3.525 -0.110 -23.689 1.00 89.75 69 CYS A CA 1
ATOM 479 C C . CYS A 1 69 ? 4.671 0.093 -24.694 1.00 89.75 69 CYS A C 1
ATOM 481 O O . CYS A 1 69 ? 4.498 0.836 -25.655 1.00 89.75 69 CYS A O 1
ATOM 483 N N . LYS A 1 70 ? 5.841 -0.525 -24.481 1.00 88.94 70 LYS A N 1
ATOM 484 C CA . LYS A 1 70 ? 7.040 -0.430 -25.342 1.00 88.94 70 LYS A CA 1
ATOM 485 C C . LYS A 1 70 ? 7.658 0.969 -25.492 1.00 88.94 70 LYS A C 1
ATOM 487 O O . LYS A 1 70 ? 8.590 1.131 -26.274 1.00 88.94 70 LYS A O 1
ATOM 492 N N . ALA A 1 71 ? 7.203 1.962 -24.726 1.00 87.94 71 ALA A N 1
ATOM 493 C CA . ALA A 1 71 ? 7.836 3.280 -24.676 1.00 87.94 71 ALA A CA 1
ATOM 494 C C . ALA A 1 71 ? 9.299 3.179 -24.206 1.00 87.94 71 ALA A C 1
ATOM 496 O O . ALA A 1 71 ? 9.601 2.382 -23.317 1.00 87.94 71 ALA A O 1
ATOM 497 N N . ALA A 1 72 ? 10.188 3.997 -24.771 1.00 90.12 72 ALA A N 1
ATOM 498 C CA . ALA A 1 72 ? 11.571 4.113 -24.317 1.00 90.12 72 ALA A CA 1
ATOM 499 C C . ALA A 1 72 ? 11.630 4.960 -23.036 1.00 90.12 72 ALA A C 1
ATOM 501 O O . ALA A 1 72 ? 11.141 6.088 -23.013 1.00 90.12 72 ALA A O 1
ATOM 502 N N . LEU A 1 73 ? 12.197 4.409 -21.966 1.00 88.25 73 LEU A N 1
ATOM 503 C CA . LEU A 1 73 ? 12.264 5.027 -20.643 1.00 88.25 73 LEU A CA 1
ATOM 504 C C . LEU A 1 73 ? 13.706 5.093 -20.163 1.00 88.25 73 LEU A C 1
ATOM 506 O O . LEU A 1 73 ? 14.472 4.182 -20.439 1.00 88.25 73 LEU A O 1
ATOM 510 N N . ALA A 1 74 ? 14.066 6.107 -19.384 1.00 88.06 74 ALA A N 1
ATOM 511 C CA . ALA A 1 74 ? 15.363 6.120 -18.715 1.00 88.06 74 ALA A CA 1
ATOM 512 C C . ALA A 1 74 ? 15.487 4.956 -17.715 1.00 88.06 74 ALA A C 1
ATOM 514 O O . ALA A 1 74 ? 14.529 4.618 -17.005 1.00 88.06 74 ALA A O 1
ATOM 515 N N . ILE A 1 75 ? 16.673 4.348 -17.651 1.00 84.19 75 ILE A N 1
ATOM 516 C CA . ILE A 1 75 ? 16.997 3.329 -16.646 1.00 84.19 75 ILE A CA 1
ATOM 517 C C . ILE A 1 75 ? 16.820 3.942 -15.246 1.00 84.19 75 ILE A C 1
ATOM 519 O O . ILE A 1 75 ? 17.296 5.041 -14.973 1.00 84.19 75 ILE A O 1
ATOM 523 N N . GLY A 1 76 ? 16.095 3.246 -14.365 1.00 82.25 76 GLY A N 1
ATOM 524 C CA . GLY A 1 76 ? 15.780 3.717 -13.008 1.00 82.25 76 GLY A CA 1
ATOM 525 C C . GLY A 1 76 ? 14.441 4.451 -12.870 1.00 82.25 76 GLY A C 1
ATOM 526 O O . GLY A 1 76 ? 14.010 4.721 -11.747 1.00 82.25 76 GLY A O 1
ATOM 527 N N . THR A 1 77 ? 13.735 4.714 -13.977 1.00 84.81 77 THR A N 1
ATOM 528 C CA . THR A 1 77 ? 12.331 5.150 -13.920 1.00 84.81 77 THR A CA 1
ATOM 529 C C . THR A 1 77 ? 11.496 4.116 -13.163 1.00 84.81 77 THR A C 1
ATOM 531 O O . THR A 1 77 ? 11.571 2.919 -13.437 1.00 84.81 77 THR A O 1
ATOM 534 N N . GLN A 1 78 ? 10.726 4.569 -12.172 1.00 86.00 78 GLN A N 1
ATOM 535 C CA . GLN A 1 78 ? 9.947 3.692 -11.283 1.00 86.00 78 GLN A CA 1
ATOM 536 C C . GLN A 1 78 ? 8.520 3.451 -11.792 1.00 86.00 78 GLN A C 1
ATOM 538 O O . GLN A 1 78 ? 7.936 2.395 -11.548 1.00 86.00 78 GLN A O 1
ATOM 543 N N . ILE A 1 79 ? 7.963 4.434 -12.505 1.00 89.12 79 ILE A N 1
ATOM 544 C CA . ILE A 1 79 ? 6.629 4.392 -13.106 1.00 89.12 79 ILE A CA 1
ATOM 545 C C . ILE A 1 79 ? 6.741 4.884 -14.546 1.00 89.12 79 ILE A C 1
ATOM 547 O O . ILE A 1 79 ? 7.305 5.947 -14.810 1.00 89.12 79 ILE A O 1
ATOM 551 N N . CYS A 1 80 ? 6.163 4.133 -15.483 1.00 90.00 80 CYS A N 1
ATOM 552 C CA . CYS A 1 80 ? 6.074 4.556 -16.874 1.00 90.00 80 CYS A CA 1
ATOM 553 C C . CYS A 1 80 ? 5.111 5.757 -17.023 1.00 90.00 80 CYS A C 1
ATOM 555 O O . CYS A 1 80 ? 3.934 5.616 -16.688 1.00 90.00 80 CYS A O 1
ATOM 557 N N . PRO A 1 81 ? 5.525 6.900 -17.601 1.00 87.50 81 PRO A N 1
ATOM 558 C CA . PRO A 1 81 ? 4.648 8.059 -17.793 1.00 87.50 81 PRO A CA 1
ATOM 559 C C . PRO A 1 81 ? 3.532 7.814 -18.820 1.00 87.50 81 PRO A C 1
ATOM 561 O O . PRO A 1 81 ? 2.507 8.482 -18.773 1.00 87.50 81 PRO A O 1
ATOM 564 N N . MET A 1 82 ? 3.703 6.842 -19.724 1.00 91.00 82 MET A N 1
ATOM 565 C CA . MET A 1 82 ? 2.737 6.565 -20.793 1.00 91.00 82 MET A CA 1
ATOM 566 C C . MET A 1 82 ? 1.614 5.614 -20.369 1.00 91.00 82 MET A C 1
ATOM 568 O O . MET A 1 82 ? 0.477 5.786 -20.790 1.00 91.00 82 MET A O 1
ATOM 572 N N . CYS A 1 83 ? 1.916 4.592 -19.561 1.00 89.56 83 CYS A N 1
ATOM 573 C CA . CYS A 1 83 ? 0.938 3.559 -19.186 1.00 89.56 83 CYS A CA 1
ATOM 574 C C . CYS A 1 83 ? 0.812 3.315 -17.677 1.00 89.56 83 CYS A C 1
ATOM 576 O O . CYS A 1 83 ? 0.058 2.439 -17.268 1.00 89.56 83 CYS A O 1
ATOM 578 N N . ARG A 1 84 ? 1.563 4.055 -16.849 1.00 88.56 84 ARG A N 1
ATOM 579 C CA . ARG A 1 84 ? 1.590 3.962 -15.377 1.00 88.56 84 ARG A CA 1
ATOM 580 C C . ARG A 1 84 ? 1.954 2.585 -14.805 1.00 88.56 84 ARG A C 1
ATOM 582 O O . ARG A 1 84 ? 1.800 2.369 -13.608 1.00 88.56 84 ARG A O 1
ATOM 589 N N . ALA A 1 85 ? 2.490 1.677 -15.622 1.00 87.94 85 ALA A N 1
ATOM 590 C CA . ALA A 1 85 ? 3.040 0.413 -15.143 1.00 87.94 85 ALA A CA 1
ATOM 591 C C . ALA A 1 85 ? 4.286 0.652 -14.274 1.00 87.94 85 ALA A C 1
ATOM 593 O O . ALA A 1 85 ? 5.094 1.536 -14.582 1.00 87.94 85 ALA A O 1
ATOM 594 N N . ILE A 1 86 ? 4.450 -0.160 -13.226 1.00 88.19 86 ILE A N 1
ATOM 595 C CA . ILE A 1 86 ? 5.677 -0.202 -12.424 1.00 88.19 86 ILE A CA 1
ATOM 596 C C . ILE A 1 86 ? 6.783 -0.802 -13.289 1.00 88.19 86 ILE A C 1
ATOM 598 O O . ILE A 1 86 ? 6.618 -1.867 -13.882 1.00 88.19 86 ILE A O 1
ATOM 602 N N . THR A 1 87 ? 7.897 -0.088 -13.394 1.00 87.06 87 THR A N 1
ATOM 603 C CA . THR A 1 87 ? 9.018 -0.443 -14.277 1.00 87.06 87 THR A CA 1
ATOM 604 C C . THR A 1 87 ? 10.216 -1.015 -13.528 1.00 87.06 87 THR A C 1
ATOM 606 O O . THR A 1 87 ? 11.192 -1.406 -14.166 1.00 87.06 87 THR A O 1
ATOM 609 N N . SER A 1 88 ? 10.134 -1.111 -12.197 1.00 82.62 88 SER A N 1
ATOM 610 C CA . SER A 1 88 ? 11.168 -1.743 -11.375 1.00 82.62 88 SER A CA 1
ATOM 611 C C . SER A 1 88 ? 11.339 -3.236 -11.718 1.00 82.62 88 SER A C 1
ATOM 613 O O . SER A 1 88 ? 10.330 -3.912 -11.945 1.00 82.62 88 SER A O 1
ATOM 615 N N . PRO A 1 89 ? 12.573 -3.781 -11.748 1.00 76.94 89 PRO A N 1
ATOM 616 C CA . PRO A 1 89 ? 12.835 -5.184 -12.093 1.00 76.94 89 PRO A CA 1
ATOM 617 C C . PRO A 1 89 ? 12.121 -6.211 -11.207 1.00 76.94 89 PRO A C 1
ATOM 619 O O . PRO A 1 89 ? 11.722 -7.265 -11.693 1.00 76.94 89 PRO A O 1
ATOM 622 N N . ASP A 1 90 ? 11.952 -5.900 -9.925 1.00 82.19 90 ASP A N 1
ATOM 623 C CA . ASP A 1 90 ? 11.254 -6.707 -8.921 1.00 82.19 90 ASP A CA 1
ATOM 624 C C . ASP A 1 90 ? 9.735 -6.458 -8.889 1.00 82.19 90 ASP A C 1
ATOM 626 O O . ASP A 1 90 ? 9.013 -7.102 -8.133 1.00 82.19 90 ASP A O 1
ATOM 630 N N . GLY A 1 91 ? 9.230 -5.527 -9.706 1.00 81.19 91 GLY A N 1
ATOM 631 C CA . GLY A 1 91 ? 7.813 -5.159 -9.742 1.00 81.19 91 GLY A CA 1
ATOM 632 C C . GLY A 1 91 ? 7.344 -4.341 -8.533 1.00 81.19 91 GLY A C 1
ATOM 633 O O . GLY A 1 91 ? 6.152 -4.058 -8.420 1.00 81.19 91 GLY A O 1
ATOM 634 N N . ILE A 1 92 ? 8.258 -3.933 -7.647 1.00 82.56 92 ILE A N 1
ATOM 635 C CA . ILE A 1 92 ? 7.964 -3.129 -6.458 1.00 82.56 92 ILE A CA 1
ATOM 636 C C . ILE A 1 92 ? 8.333 -1.671 -6.736 1.00 82.56 92 ILE A C 1
ATOM 638 O O . ILE A 1 92 ? 9.364 -1.368 -7.326 1.00 82.56 92 ILE A O 1
ATOM 642 N N . TYR A 1 93 ? 7.481 -0.738 -6.319 1.00 86.19 93 TYR A N 1
ATOM 643 C CA . TYR A 1 93 ? 7.789 0.687 -6.418 1.00 86.19 93 TYR A CA 1
ATOM 644 C C . TYR A 1 93 ? 8.766 1.116 -5.311 1.00 86.19 93 TYR A C 1
ATOM 646 O O . TYR A 1 93 ? 8.409 1.090 -4.127 1.00 86.19 93 TYR A O 1
ATOM 654 N N . HIS A 1 94 ? 9.957 1.576 -5.710 1.00 84.12 94 HIS A N 1
ATOM 655 C CA . HIS A 1 94 ? 11.007 2.110 -4.823 1.00 84.12 94 HIS A CA 1
ATOM 656 C C . HIS A 1 94 ? 11.137 3.635 -4.879 1.00 84.12 94 HIS A C 1
ATOM 658 O O . HIS A 1 94 ? 12.062 4.208 -4.307 1.00 84.12 94 HIS A O 1
ATOM 664 N N . GLY A 1 95 ? 10.234 4.313 -5.588 1.00 85.50 95 GLY A N 1
ATOM 665 C CA . GLY A 1 95 ? 10.246 5.769 -5.654 1.00 85.50 95 GLY A CA 1
ATOM 666 C C . GLY A 1 95 ? 9.795 6.433 -4.345 1.00 85.50 95 GLY A C 1
ATOM 667 O O . GLY A 1 95 ? 9.356 5.763 -3.404 1.00 85.50 95 GLY A O 1
ATOM 668 N N . PRO A 1 96 ? 9.867 7.773 -4.275 1.00 87.19 96 PRO A N 1
ATOM 669 C CA . PRO A 1 96 ? 9.387 8.517 -3.119 1.00 87.19 96 PRO A CA 1
ATOM 670 C C . PRO A 1 96 ? 7.898 8.242 -2.893 1.00 87.19 96 PRO A C 1
ATOM 672 O O . PRO A 1 96 ? 7.105 8.241 -3.841 1.00 87.19 96 PRO A O 1
ATOM 675 N N . LYS A 1 97 ? 7.527 8.005 -1.632 1.00 89.62 97 LYS A N 1
ATOM 676 C CA . LYS A 1 97 ? 6.141 7.791 -1.211 1.00 89.62 97 LYS A CA 1
ATOM 677 C C . LYS A 1 97 ? 5.647 8.971 -0.391 1.00 89.62 97 LYS A C 1
ATOM 679 O O . LYS A 1 97 ? 6.367 9.472 0.471 1.00 89.62 97 LYS A O 1
ATOM 684 N N . THR A 1 98 ? 4.407 9.379 -0.616 1.00 92.94 98 THR A N 1
ATOM 685 C CA . THR A 1 98 ? 3.714 10.350 0.239 1.00 92.94 98 THR A CA 1
ATOM 686 C C . THR A 1 98 ? 2.767 9.613 1.178 1.00 92.94 98 THR A C 1
ATOM 688 O O . THR A 1 98 ? 2.295 8.521 0.875 1.00 92.94 98 THR A O 1
ATOM 691 N N . ASN A 1 99 ? 2.500 10.156 2.365 1.00 91.19 99 ASN A N 1
ATOM 692 C CA . ASN A 1 99 ? 1.567 9.502 3.282 1.00 91.19 99 ASN A CA 1
ATOM 693 C C . ASN A 1 99 ? 0.148 9.537 2.706 1.00 91.19 99 ASN A C 1
ATOM 695 O O . ASN A 1 99 ? -0.315 10.595 2.281 1.00 91.19 99 ASN A O 1
ATOM 699 N N . ALA A 1 100 ? -0.566 8.410 2.758 1.00 93.00 100 ALA A N 1
ATOM 700 C CA . ALA A 1 100 ? -1.982 8.399 2.414 1.00 93.00 100 ALA A CA 1
ATOM 701 C C . ALA A 1 100 ? -2.749 9.390 3.319 1.00 93.00 100 ALA A C 1
ATOM 703 O O . ALA A 1 100 ? -2.497 9.421 4.530 1.00 93.00 100 ALA A O 1
ATOM 704 N N . PRO A 1 101 ? -3.717 10.160 2.790 1.00 87.44 101 PRO A N 1
ATOM 705 C CA . PRO A 1 101 ? -4.415 11.203 3.552 1.00 87.44 101 PRO A CA 1
ATOM 706 C C . PRO A 1 101 ? -5.117 10.659 4.809 1.00 87.44 101 PRO A C 1
ATOM 708 O O . PRO A 1 101 ? -5.151 11.315 5.849 1.00 87.44 101 PRO A O 1
ATOM 711 N N . GLY A 1 102 ? -5.611 9.417 4.759 1.00 88.12 102 GLY A N 1
ATOM 712 C CA . GLY A 1 102 ? -6.211 8.749 5.917 1.00 88.12 102 GLY A CA 1
ATOM 713 C C . GLY A 1 102 ? -5.207 8.300 6.989 1.00 88.12 102 GLY A C 1
ATOM 714 O O . GLY A 1 102 ? -5.600 8.112 8.137 1.00 88.12 102 GLY A O 1
ATOM 715 N N . ALA A 1 103 ? -3.919 8.140 6.660 1.00 91.38 103 ALA A N 1
ATOM 716 C CA . ALA A 1 103 ? -2.925 7.599 7.588 1.00 91.38 103 ALA A CA 1
ATOM 717 C C . ALA A 1 103 ? -2.628 8.589 8.723 1.00 91.38 103 ALA A C 1
ATOM 719 O O . ALA A 1 103 ? -2.745 8.233 9.895 1.00 91.38 103 ALA A O 1
ATOM 720 N N . GLN A 1 104 ? 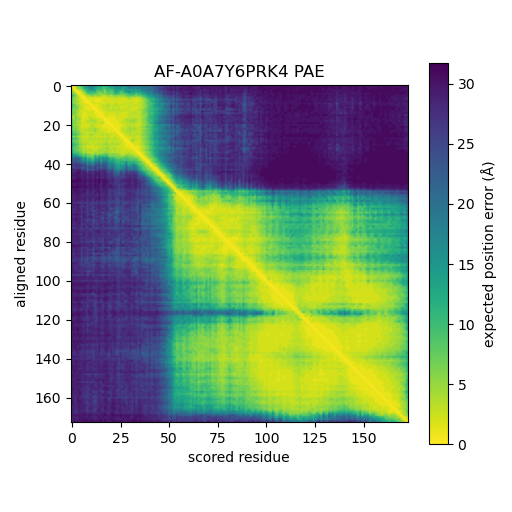-2.337 9.850 8.386 1.00 92.38 104 GLN A N 1
ATOM 721 C CA . GLN A 1 104 ? -2.116 10.904 9.382 1.00 92.38 104 GLN A CA 1
ATOM 722 C C . GLN A 1 104 ? -3.402 11.234 10.144 1.00 92.38 104 GLN A C 1
ATOM 724 O O . GLN A 1 104 ? -3.385 11.306 11.371 1.00 92.38 104 GLN A O 1
ATOM 729 N N . ALA A 1 105 ? -4.532 11.349 9.436 1.00 88.88 105 ALA A N 1
ATOM 730 C CA . ALA A 1 105 ? -5.822 11.621 10.063 1.00 88.88 105 ALA A CA 1
ATOM 731 C C . ALA A 1 105 ? -6.200 10.539 11.086 1.00 88.88 105 ALA A C 1
ATOM 733 O O . ALA A 1 105 ? -6.621 10.867 12.192 1.00 88.88 105 ALA A O 1
ATOM 734 N N . SER A 1 106 ? -6.006 9.255 10.759 1.00 92.88 106 SER A N 1
ATOM 735 C CA . SER A 1 106 ? -6.307 8.152 11.682 1.00 92.88 106 SER A CA 1
ATOM 736 C C . SER A 1 106 ? -5.507 8.235 12.980 1.00 92.88 106 SER A C 1
ATOM 738 O O . SER A 1 106 ? -6.059 7.997 14.050 1.00 92.88 106 SER A O 1
ATOM 740 N N . LEU A 1 107 ? -4.232 8.626 12.899 1.00 92.12 107 LEU A N 1
ATOM 741 C CA . LEU A 1 107 ? -3.372 8.773 14.065 1.00 92.12 107 LEU A CA 1
ATOM 742 C C . LEU A 1 107 ? -3.825 9.941 14.947 1.00 92.12 107 LEU A C 1
ATOM 744 O O . LEU A 1 107 ? -3.954 9.777 16.158 1.00 92.12 107 LEU A O 1
ATOM 748 N N . VAL A 1 108 ? -4.122 11.095 14.343 1.00 92.44 108 VAL A N 1
ATOM 749 C CA . VAL A 1 108 ? -4.598 12.282 15.072 1.00 92.44 108 VAL A CA 1
ATOM 750 C C . VAL A 1 108 ? -5.925 11.990 15.778 1.00 92.44 108 VAL A C 1
ATOM 752 O O . VAL A 1 108 ? -6.053 12.249 16.974 1.00 92.44 108 VAL A O 1
ATOM 755 N N . TRP A 1 109 ? -6.887 11.379 15.079 1.00 91.56 109 TRP A N 1
ATOM 756 C CA . TRP A 1 109 ? -8.175 11.004 15.671 1.00 91.56 109 TRP A CA 1
ATOM 757 C C . TRP A 1 109 ? -8.036 9.970 16.788 1.00 91.56 109 TRP A C 1
ATOM 759 O O . TRP A 1 109 ? -8.754 10.057 17.782 1.00 91.56 109 TRP A O 1
ATOM 769 N N . ALA A 1 110 ? -7.096 9.029 16.666 1.00 91.56 110 ALA A N 1
ATOM 770 C CA . ALA A 1 110 ? -6.838 8.045 17.709 1.00 91.56 110 AL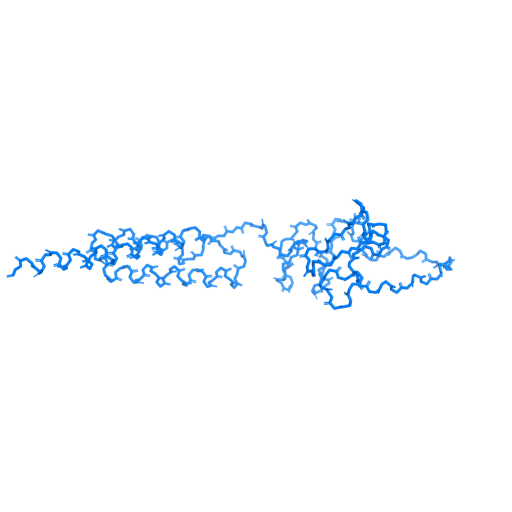A A CA 1
ATOM 771 C C . ALA A 1 110 ? -6.272 8.690 18.985 1.00 91.56 110 ALA A C 1
ATOM 773 O O . ALA A 1 110 ? -6.727 8.371 20.082 1.00 91.56 110 ALA A O 1
ATOM 774 N N . ILE A 1 111 ? -5.328 9.629 18.848 1.00 91.81 111 ILE A N 1
ATOM 775 C CA . ILE A 1 111 ? -4.733 10.351 19.984 1.00 91.81 111 ILE A CA 1
ATOM 776 C C . ILE A 1 111 ? -5.785 11.215 20.689 1.00 91.81 111 ILE A C 1
ATOM 778 O O . ILE A 1 111 ? -5.899 11.159 21.909 1.00 91.81 111 ILE A O 1
ATOM 782 N N . ILE A 1 112 ? -6.595 11.971 19.942 1.00 90.50 112 ILE A N 1
ATOM 783 C CA . ILE A 1 112 ? -7.671 12.796 20.522 1.00 90.50 112 ILE A CA 1
ATOM 784 C C . ILE A 1 112 ? -8.737 11.904 21.177 1.00 90.50 112 ILE A C 1
ATOM 786 O O . ILE A 1 112 ? -9.203 12.181 22.286 1.00 90.50 112 ILE A O 1
ATOM 790 N N . GLY A 1 113 ? -9.099 10.804 20.510 1.00 85.12 113 GLY A N 1
ATOM 791 C CA . GLY A 1 113 ? -10.075 9.838 21.000 1.00 85.12 113 GLY A CA 1
ATOM 792 C C . GLY A 1 113 ? -9.669 9.180 22.312 1.00 85.12 113 GLY A C 1
ATOM 793 O O . GLY A 1 113 ? -10.526 8.973 23.165 1.00 85.12 113 GLY A O 1
ATOM 794 N N . LEU A 1 114 ? -8.378 8.927 22.522 1.00 87.12 114 LEU A N 1
ATOM 795 C CA . LEU A 1 114 ? -7.878 8.310 23.748 1.00 87.12 114 LEU A CA 1
ATOM 796 C C . LEU A 1 114 ? -8.243 9.103 25.017 1.00 87.12 114 LEU A C 1
ATOM 798 O O . LEU A 1 114 ? -8.494 8.488 26.050 1.00 87.12 114 LEU A O 1
ATOM 802 N N . PHE A 1 115 ? -8.320 10.437 24.935 1.00 83.50 115 PHE A N 1
ATOM 803 C CA . PHE A 1 115 ? -8.533 11.302 26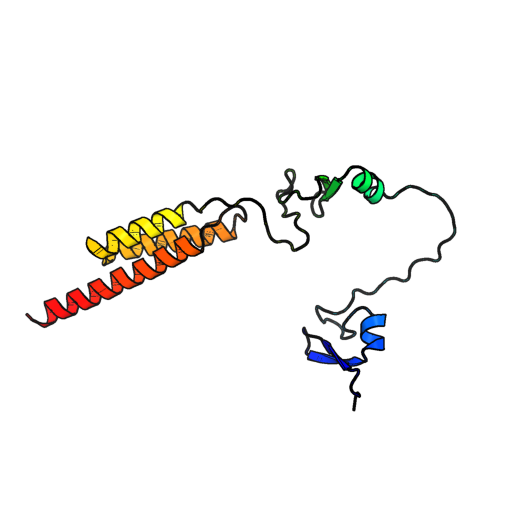.102 1.00 83.50 115 PHE A CA 1
ATOM 804 C C . PHE A 1 115 ? -9.943 11.896 26.216 1.00 83.50 115 PHE A C 1
ATOM 806 O O . PHE A 1 115 ? -10.412 12.084 27.335 1.00 83.50 115 PHE A O 1
ATOM 813 N N . PHE A 1 116 ? -10.621 12.209 25.103 1.00 76.12 116 PHE A N 1
ATOM 814 C CA . PHE A 1 116 ? -11.813 13.076 25.147 1.00 76.12 116 PHE A CA 1
ATOM 815 C C . PHE A 1 116 ? -13.142 12.405 24.760 1.00 76.12 116 PHE A C 1
ATOM 817 O O . PHE A 1 116 ? -14.185 12.874 25.207 1.00 76.12 116 PHE A O 1
ATOM 824 N N . CYS A 1 117 ? -13.145 11.330 23.956 1.00 73.88 117 CYS A N 1
ATOM 825 C CA . CYS A 1 117 ? -14.358 10.556 23.621 1.00 73.88 117 CYS A CA 1
ATOM 826 C C . CYS A 1 117 ? -13.993 9.260 22.859 1.00 73.88 117 CYS A C 1
ATOM 828 O O . CYS A 1 117 ? -14.167 9.158 21.640 1.00 73.88 117 CYS A O 1
ATOM 830 N N . GLY A 1 118 ? -13.461 8.255 23.565 1.00 74.50 118 GLY A N 1
ATOM 831 C CA . GLY A 1 118 ? -12.833 7.081 22.933 1.00 74.50 118 GLY A CA 1
ATOM 832 C C . GLY A 1 118 ? -13.758 6.195 22.107 1.00 74.50 118 GLY A C 1
ATOM 833 O O . GLY A 1 118 ? -13.298 5.555 21.165 1.00 74.50 118 GLY A O 1
ATOM 834 N N . MET A 1 119 ? -15.061 6.195 22.396 1.00 80.44 119 MET A N 1
ATOM 835 C CA . MET A 1 119 ? -16.012 5.331 21.696 1.00 80.44 119 MET A CA 1
ATOM 836 C C . MET A 1 119 ? -16.302 5.816 20.267 1.00 80.44 119 MET A C 1
ATOM 838 O O . MET A 1 119 ? -16.204 5.035 19.327 1.00 80.44 119 MET A O 1
ATOM 842 N N . ILE A 1 120 ? -16.602 7.106 20.077 1.00 86.44 120 ILE A N 1
ATOM 843 C CA . ILE A 1 120 ? -16.946 7.654 18.752 1.00 86.44 120 ILE A CA 1
ATOM 844 C C . ILE A 1 120 ? -15.676 7.945 17.944 1.00 86.44 120 ILE A C 1
ATOM 846 O O . ILE A 1 120 ? -15.545 7.510 16.798 1.00 86.44 120 ILE A O 1
ATOM 850 N N . LEU A 1 121 ? -14.703 8.634 18.547 1.00 86.00 121 LEU A N 1
ATOM 851 C CA . LEU A 1 121 ? -13.460 9.023 17.869 1.00 86.00 121 LEU A CA 1
ATOM 852 C C . LEU A 1 121 ? -12.588 7.806 17.534 1.00 86.00 121 LEU A C 1
ATOM 854 O O . LEU A 1 121 ? -11.916 7.800 16.502 1.00 86.00 121 LEU A O 1
ATOM 858 N N . GLY A 1 122 ? -12.642 6.748 18.352 1.00 85.12 122 GLY A N 1
ATOM 859 C CA . GLY A 1 122 ? -11.961 5.487 18.067 1.00 85.12 122 GLY A CA 1
ATOM 860 C C . GLY A 1 122 ? -12.488 4.805 16.801 1.00 85.12 122 GLY A C 1
ATOM 861 O O . GLY A 1 122 ? -11.697 4.335 15.984 1.00 85.12 122 GLY A O 1
ATOM 862 N N . ILE A 1 123 ? -13.808 4.815 16.572 1.00 89.94 123 ILE A N 1
ATOM 863 C CA . ILE A 1 123 ? -14.409 4.265 15.344 1.00 89.94 123 ILE A CA 1
ATOM 864 C C . ILE A 1 123 ? -13.965 5.083 14.123 1.00 89.94 123 ILE A C 1
ATOM 866 O O . ILE A 1 123 ? -13.552 4.514 13.108 1.00 89.94 123 ILE A O 1
ATOM 870 N N . VAL A 1 124 ? -13.975 6.416 14.224 1.00 92.12 124 VAL A N 1
ATOM 871 C CA . VAL A 1 124 ? -13.496 7.303 13.148 1.00 92.12 124 VAL A CA 1
ATOM 872 C C . VAL A 1 124 ? -12.019 7.039 12.832 1.00 92.12 124 VAL A C 1
ATOM 874 O O . VAL A 1 124 ? -11.655 6.909 11.664 1.00 92.12 124 VAL A O 1
ATOM 877 N N . ALA A 1 125 ? -11.168 6.864 13.845 1.00 91.75 125 ALA A N 1
ATOM 878 C CA . ALA A 1 125 ? -9.764 6.515 13.644 1.00 91.75 125 ALA A CA 1
ATOM 879 C C . ALA A 1 125 ? -9.591 5.183 12.889 1.00 91.75 125 ALA A C 1
ATOM 881 O O . ALA A 1 125 ? -8.799 5.098 11.948 1.00 91.75 125 ALA A O 1
ATOM 882 N N . ILE A 1 126 ? -10.371 4.155 13.242 1.00 93.06 126 ILE A N 1
ATOM 883 C CA . ILE A 1 126 ? -10.311 2.835 12.595 1.00 93.06 126 ILE A CA 1
ATOM 884 C C . ILE A 1 126 ? -10.777 2.902 11.135 1.00 93.06 126 ILE A C 1
ATOM 886 O O . ILE A 1 126 ? -10.129 2.318 10.261 1.00 93.06 126 ILE A O 1
ATOM 890 N N . THR A 1 127 ? -11.871 3.612 10.846 1.00 94.56 127 THR A N 1
ATOM 891 C CA . THR A 1 127 ? -12.359 3.773 9.463 1.00 94.56 127 THR A CA 1
ATOM 892 C C . THR A 1 127 ? -11.331 4.495 8.596 1.00 94.56 127 THR A C 1
ATOM 894 O O . THR A 1 127 ? -10.962 3.978 7.542 1.00 94.56 127 THR A O 1
ATOM 897 N N . LYS A 1 128 ? -10.751 5.599 9.086 1.00 93.50 128 LYS A N 1
ATOM 898 C CA . LYS A 1 128 ? -9.696 6.343 8.378 1.00 93.50 128 LYS A CA 1
ATOM 899 C C . LYS A 1 128 ? -8.429 5.518 8.162 1.00 93.50 128 LYS A C 1
ATOM 901 O O . LYS A 1 128 ? -7.821 5.605 7.096 1.00 93.50 128 LYS A O 1
ATOM 906 N N . ALA A 1 129 ? -8.055 4.670 9.119 1.00 92.94 129 ALA A N 1
ATOM 907 C CA . ALA A 1 129 ? -6.932 3.752 8.955 1.00 92.94 129 ALA A CA 1
ATOM 908 C C . ALA A 1 129 ? -7.194 2.697 7.866 1.00 92.94 129 ALA A C 1
ATOM 910 O O . ALA A 1 129 ? -6.301 2.389 7.075 1.00 92.94 129 ALA A O 1
ATOM 911 N N . ASN A 1 130 ? -8.409 2.145 7.801 1.00 94.88 130 ASN A N 1
ATOM 912 C CA . ASN A 1 130 ? -8.777 1.174 6.769 1.00 94.88 130 ASN A CA 1
ATOM 913 C C . ASN A 1 130 ? -8.855 1.831 5.378 1.00 94.88 130 ASN A C 1
ATOM 915 O O . ASN A 1 130 ? -8.339 1.258 4.421 1.00 94.88 130 ASN A O 1
ATOM 919 N N . GLU A 1 131 ? -9.419 3.039 5.271 1.00 94.31 131 GLU A N 1
ATOM 920 C CA . GLU A 1 131 ? -9.425 3.839 4.034 1.00 94.31 131 GLU A CA 1
ATOM 921 C C . GLU A 1 131 ? -7.999 4.129 3.547 1.00 94.31 131 GLU A C 1
ATOM 923 O O . GLU A 1 131 ? -7.694 3.954 2.368 1.00 94.31 131 GLU A O 1
ATOM 928 N N . ALA A 1 132 ? -7.093 4.497 4.459 1.00 93.38 132 ALA A N 1
ATOM 929 C CA . ALA A 1 132 ? -5.690 4.726 4.131 1.00 93.38 132 ALA A CA 1
ATOM 930 C C . ALA A 1 132 ? -5.028 3.467 3.560 1.00 93.38 132 ALA A C 1
ATOM 932 O O . ALA A 1 132 ? -4.363 3.527 2.529 1.00 93.38 132 ALA A O 1
ATOM 933 N N . LYS A 1 133 ? -5.239 2.314 4.207 1.00 92.69 133 LYS A N 1
ATOM 934 C CA . LYS A 1 133 ? -4.708 1.028 3.736 1.00 92.69 133 LYS A CA 1
ATOM 935 C C . LYS A 1 133 ? -5.310 0.614 2.393 1.00 92.69 133 LYS A C 1
ATOM 937 O O . LYS A 1 133 ? -4.608 0.015 1.586 1.00 92.69 133 LYS A O 1
ATOM 942 N N . ALA A 1 134 ? -6.580 0.926 2.138 1.00 92.81 134 ALA A N 1
ATOM 943 C CA . ALA A 1 134 ? -7.206 0.680 0.842 1.00 92.81 134 ALA A CA 1
ATOM 944 C C . ALA A 1 134 ? -6.568 1.543 -0.260 1.00 92.81 134 ALA A C 1
ATOM 946 O O . ALA A 1 134 ? -6.204 1.009 -1.304 1.00 92.81 134 ALA A O 1
ATOM 947 N N . ALA A 1 135 ? -6.337 2.833 0.004 1.00 89.69 135 ALA A N 1
ATOM 948 C CA . ALA A 1 135 ? -5.682 3.737 -0.941 1.00 89.69 135 ALA A CA 1
ATOM 949 C C . ALA A 1 135 ? -4.239 3.305 -1.278 1.00 89.69 135 ALA A C 1
ATOM 951 O O . ALA A 1 135 ? -3.839 3.351 -2.438 1.00 89.69 135 ALA A O 1
ATOM 952 N N . MET A 1 136 ? -3.476 2.813 -0.293 1.00 90.19 136 MET A N 1
ATOM 953 C CA . MET A 1 136 ? -2.115 2.293 -0.515 1.00 90.19 136 MET A CA 1
ATOM 954 C C . MET A 1 136 ? -2.078 1.037 -1.400 1.00 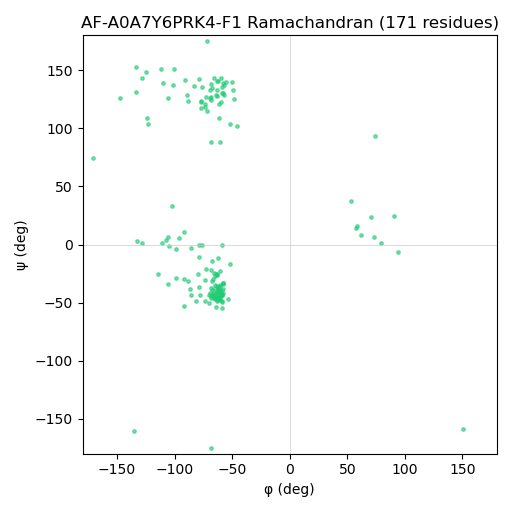90.19 136 MET A C 1
ATOM 956 O O . MET A 1 136 ? -1.082 0.790 -2.071 1.00 90.19 136 MET A O 1
ATOM 960 N N . LYS A 1 137 ? -3.151 0.233 -1.424 1.00 88.12 137 LYS A N 1
ATOM 961 C CA . LYS A 1 137 ? -3.241 -0.937 -2.316 1.00 88.12 137 LYS A CA 1
ATOM 962 C C . LYS A 1 137 ? -3.481 -0.540 -3.768 1.00 88.12 137 LYS A C 1
ATOM 964 O O . LYS A 1 137 ? -3.084 -1.273 -4.667 1.00 88.12 137 LYS A O 1
ATOM 969 N N . THR A 1 138 ? -4.166 0.579 -3.991 1.00 89.25 138 THR A N 1
ATOM 970 C CA . THR A 1 138 ? -4.499 1.062 -5.335 1.00 89.25 138 THR A CA 1
ATOM 971 C C . THR A 1 138 ? -3.418 1.954 -5.929 1.00 89.25 138 THR A C 1
ATOM 973 O O . THR A 1 138 ? -3.246 1.960 -7.144 1.00 89.25 138 THR A O 1
ATOM 976 N N . ASP A 1 139 ? -2.695 2.702 -5.093 1.00 88.69 139 ASP A N 1
ATOM 977 C CA . ASP A 1 139 ? -1.667 3.639 -5.536 1.00 88.69 139 ASP A CA 1
ATOM 978 C C . ASP A 1 139 ? -0.316 3.320 -4.868 1.00 88.69 139 ASP A C 1
ATOM 980 O O . ASP A 1 139 ? -0.147 3.578 -3.672 1.00 88.69 139 ASP A O 1
ATOM 984 N N . PRO A 1 140 ? 0.670 2.790 -5.621 1.00 86.06 140 PRO A N 1
ATOM 985 C CA . PRO A 1 140 ? 1.979 2.428 -5.080 1.00 86.06 140 PRO A CA 1
ATOM 986 C C . PRO A 1 140 ? 2.809 3.642 -4.632 1.00 86.06 140 PRO A C 1
ATOM 988 O O . PRO A 1 140 ? 3.803 3.468 -3.923 1.00 86.06 140 PRO A O 1
ATOM 991 N N . THR A 1 141 ? 2.416 4.862 -5.023 1.00 89.62 141 THR A N 1
ATOM 992 C CA . THR A 1 141 ? 3.067 6.106 -4.586 1.00 89.62 141 THR A CA 1
ATOM 993 C C . THR A 1 141 ? 2.642 6.535 -3.182 1.00 89.62 141 THR A C 1
ATOM 995 O O . THR A 1 141 ? 3.275 7.408 -2.585 1.00 89.62 141 THR A O 1
ATOM 998 N N . LEU A 1 142 ? 1.608 5.904 -2.618 1.00 91.56 142 LEU A N 1
ATOM 999 C CA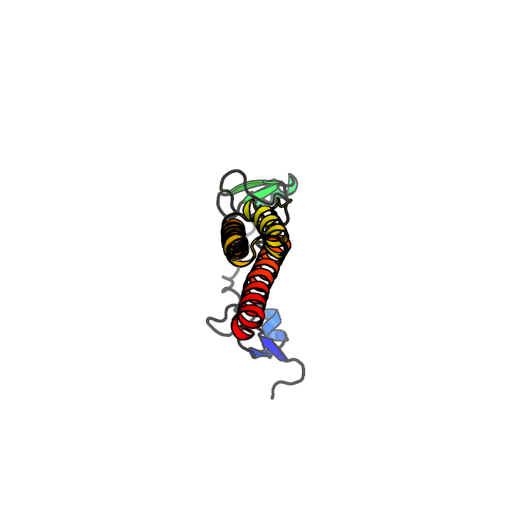 . LEU A 1 142 ? 1.162 6.160 -1.257 1.00 91.56 142 LEU A CA 1
ATOM 1000 C C . LEU A 1 142 ? 1.860 5.226 -0.259 1.00 91.56 142 LEU A C 1
ATOM 1002 O O . LEU A 1 142 ? 2.079 4.040 -0.496 1.00 91.56 142 LEU A O 1
ATOM 1006 N N . GLY A 1 143 ? 2.198 5.778 0.901 1.00 90.62 143 GLY A N 1
ATOM 1007 C CA . GLY A 1 143 ? 2.798 5.093 2.039 1.00 90.62 143 GLY A CA 1
ATOM 1008 C C . GLY A 1 143 ? 2.134 5.496 3.356 1.00 90.62 143 GLY A C 1
ATOM 1009 O O . GLY A 1 143 ? 1.019 6.017 3.383 1.00 90.62 143 GLY A O 1
ATOM 1010 N N . GLY A 1 144 ? 2.827 5.268 4.473 1.00 90.75 144 GLY A N 1
ATOM 1011 C CA . GLY A 1 144 ? 2.292 5.546 5.811 1.00 90.75 144 GLY A CA 1
ATOM 1012 C C . GLY A 1 144 ? 1.562 4.359 6.447 1.00 90.75 144 GLY A C 1
ATOM 1013 O O . GLY A 1 144 ? 0.721 4.549 7.323 1.00 90.75 144 GLY A O 1
ATOM 1014 N N . GLU A 1 145 ? 1.879 3.128 6.039 1.00 92.00 145 GLU A N 1
ATOM 1015 C CA . GLU A 1 145 ? 1.272 1.910 6.593 1.00 92.00 145 GLU A CA 1
ATOM 1016 C C . GLU A 1 145 ? 1.483 1.781 8.108 1.00 92.00 145 GLU A C 1
ATOM 1018 O O . GLU A 1 145 ? 0.558 1.408 8.836 1.00 92.00 145 GLU A O 1
ATOM 1023 N N . GLY A 1 146 ? 2.668 2.163 8.597 1.00 92.94 146 GLY A N 1
ATOM 1024 C CA . GLY A 1 146 ? 2.962 2.231 10.028 1.00 92.94 146 GLY A CA 1
ATOM 1025 C C . GLY A 1 146 ? 2.046 3.214 10.763 1.00 92.94 146 GLY A C 1
ATOM 1026 O O . GLY A 1 146 ? 1.478 2.860 11.791 1.00 92.94 146 GLY A O 1
ATOM 1027 N N . LEU A 1 147 ? 1.814 4.404 10.195 1.00 92.81 147 LEU A N 1
ATOM 1028 C CA . LEU A 1 147 ? 0.930 5.427 10.772 1.00 92.81 147 LEU A CA 1
ATOM 1029 C C . LEU A 1 147 ? -0.530 4.961 10.806 1.00 92.81 147 LEU A C 1
ATOM 1031 O O . LEU A 1 147 ? -1.183 5.063 11.841 1.00 92.81 147 LEU A O 1
ATOM 1035 N N . ALA A 1 148 ? -1.025 4.392 9.703 1.00 94.44 148 ALA A N 1
ATOM 1036 C CA . ALA A 1 148 ? -2.376 3.840 9.643 1.00 94.44 148 ALA A CA 1
ATOM 1037 C C . ALA A 1 148 ? -2.554 2.674 10.630 1.00 94.44 148 ALA A C 1
ATOM 1039 O O . ALA A 1 148 ? -3.597 2.532 11.266 1.00 94.44 148 ALA A O 1
ATOM 1040 N N . THR A 1 149 ? -1.532 1.831 10.788 1.00 95.69 149 THR A N 1
ATOM 1041 C CA . THR A 1 149 ? -1.562 0.726 11.754 1.00 95.69 149 THR A CA 1
ATOM 1042 C C . THR A 1 149 ? -1.542 1.239 13.189 1.00 95.69 149 THR A C 1
ATOM 1044 O O . THR A 1 149 ? -2.361 0.793 13.989 1.00 95.69 149 THR A O 1
ATOM 1047 N N . ALA A 1 150 ? -0.689 2.216 13.502 1.00 95.25 150 ALA A N 1
ATOM 1048 C CA . ALA A 1 150 ? -0.648 2.855 14.812 1.00 95.25 150 ALA A CA 1
ATOM 1049 C C . ALA A 1 150 ? -1.997 3.503 15.162 1.00 95.25 150 ALA A C 1
ATOM 1051 O O . ALA A 1 150 ? -2.555 3.208 16.216 1.00 95.25 150 ALA A O 1
ATOM 1052 N N . GLY A 1 151 ? -2.573 4.297 14.251 1.00 93.75 151 GLY A N 1
ATOM 1053 C CA . GLY A 1 151 ? -3.893 4.907 14.436 1.00 93.75 151 GLY A CA 1
ATOM 1054 C C . GLY A 1 151 ? -4.994 3.872 14.683 1.00 93.75 151 GLY A C 1
ATOM 1055 O O . GLY A 1 151 ? -5.803 4.028 15.595 1.00 93.75 151 GLY A O 1
ATOM 1056 N N . LYS A 1 152 ? -4.981 2.755 13.942 1.00 94.94 152 LYS A N 1
ATOM 1057 C CA . LYS A 1 152 ? -5.929 1.649 14.147 1.00 94.94 152 LYS A CA 1
ATOM 1058 C C . LYS A 1 152 ? -5.790 1.001 15.525 1.00 94.94 152 LYS A C 1
ATOM 1060 O O . LYS A 1 152 ? -6.796 0.792 16.196 1.00 94.94 152 LYS A O 1
ATOM 1065 N N . VAL A 1 153 ? -4.566 0.669 15.938 1.00 96.06 153 VAL A N 1
ATOM 1066 C CA . VAL A 1 153 ? -4.300 0.006 17.226 1.00 96.06 153 VAL A CA 1
ATOM 1067 C C . VAL A 1 153 ? -4.673 0.923 18.391 1.00 96.06 153 VAL A C 1
ATOM 1069 O O . VAL A 1 153 ? -5.399 0.498 19.286 1.00 96.06 153 VAL A O 1
ATOM 1072 N N . ILE A 1 154 ? -4.259 2.193 18.349 1.00 94.00 154 ILE A N 1
ATOM 1073 C CA . ILE A 1 154 ? -4.599 3.182 19.382 1.00 94.00 154 ILE A CA 1
ATOM 1074 C C . ILE A 1 154 ? -6.119 3.394 19.442 1.00 94.00 154 ILE A C 1
ATOM 1076 O O . ILE A 1 154 ? -6.683 3.435 20.532 1.00 94.00 154 ILE A O 1
ATOM 1080 N N . GLY A 1 155 ? -6.804 3.453 18.294 1.00 91.75 155 GLY A N 1
ATOM 1081 C CA . GLY A 1 155 ? -8.264 3.562 18.240 1.00 91.75 155 GLY A CA 1
ATOM 1082 C C . GLY A 1 155 ? -8.981 2.391 18.923 1.00 91.75 155 GLY A C 1
ATOM 1083 O O . GLY A 1 155 ? -9.916 2.609 19.690 1.00 91.75 155 GLY A O 1
ATOM 1084 N N . ILE A 1 156 ? -8.514 1.154 18.715 1.00 93.94 156 ILE A N 1
ATOM 1085 C CA . ILE A 1 156 ? -9.060 -0.036 19.395 1.00 93.94 156 ILE A CA 1
ATOM 1086 C C . ILE A 1 156 ? -8.834 0.054 20.909 1.00 93.94 156 ILE A C 1
ATOM 1088 O O . ILE A 1 156 ? -9.766 -0.177 21.679 1.00 93.94 156 ILE A O 1
ATOM 1092 N N . ILE A 1 157 ? -7.624 0.429 21.339 1.00 93.69 157 ILE A N 1
ATOM 1093 C CA . ILE A 1 157 ? -7.294 0.602 22.761 1.00 93.69 157 ILE A CA 1
ATOM 1094 C C . ILE A 1 157 ? -8.200 1.664 23.399 1.00 93.69 157 ILE A C 1
ATOM 1096 O O . ILE A 1 157 ? -8.708 1.445 24.497 1.00 93.69 157 ILE A O 1
ATOM 1100 N N . ALA A 1 158 ? -8.460 2.778 22.708 1.00 89.88 158 ALA A N 1
ATOM 1101 C CA . ALA A 1 158 ? -9.331 3.843 23.199 1.00 89.88 158 ALA A CA 1
ATOM 1102 C C . ALA A 1 158 ? -10.780 3.369 23.407 1.00 89.88 158 ALA A C 1
ATOM 1104 O O . ALA A 1 158 ? -11.375 3.677 24.444 1.00 89.88 158 ALA A O 1
ATOM 1105 N N . ILE A 1 159 ? -11.327 2.591 22.464 1.00 90.69 159 ILE A N 1
ATOM 1106 C CA . ILE A 1 159 ? -12.675 2.012 22.572 1.00 90.69 159 ILE A CA 1
ATOM 1107 C C . ILE A 1 159 ? -12.732 1.030 23.745 1.00 90.69 159 ILE A C 1
ATOM 1109 O O . ILE A 1 159 ? -13.573 1.183 24.628 1.00 90.69 159 ILE A O 1
ATOM 1113 N N . VAL A 1 160 ? -11.830 0.044 23.779 1.00 91.56 160 VAL A N 1
ATOM 1114 C CA . VAL A 1 160 ? -11.814 -1.000 24.817 1.00 91.56 160 VAL A CA 1
ATOM 1115 C C . VAL A 1 160 ? -11.614 -0.386 26.202 1.00 91.56 160 VAL A C 1
ATOM 1117 O O . VAL A 1 160 ? -12.353 -0.711 27.130 1.00 91.56 160 VAL A O 1
ATOM 1120 N N . GLY A 1 161 ? -10.673 0.550 26.336 1.00 89.88 161 GLY A N 1
ATOM 1121 C CA . GLY A 1 161 ? -10.415 1.260 27.586 1.00 89.88 161 GLY A CA 1
ATOM 1122 C C . GLY A 1 161 ? -11.639 2.027 28.091 1.00 89.88 161 GLY A C 1
ATOM 1123 O O . GLY A 1 161 ? -11.976 1.924 29.270 1.00 89.88 161 GLY A O 1
ATOM 1124 N N . HIS A 1 162 ? -12.359 2.730 27.209 1.00 87.88 162 HIS A N 1
ATOM 1125 C CA . HIS A 1 162 ? -13.590 3.435 27.585 1.00 87.88 162 HIS A CA 1
ATOM 1126 C C . HIS A 1 162 ? -14.727 2.483 27.958 1.00 87.88 162 HIS A C 1
ATOM 1128 O O . HIS A 1 162 ? -15.448 2.752 28.916 1.00 87.88 162 HIS A O 1
ATOM 1134 N N . VAL A 1 163 ? -14.883 1.366 27.245 1.00 88.12 163 VAL A N 1
ATOM 1135 C CA . VAL A 1 163 ? -15.896 0.349 27.563 1.00 88.12 163 VAL A CA 1
ATOM 1136 C C . VAL A 1 163 ? -15.638 -0.249 28.949 1.00 88.12 163 VAL A C 1
ATOM 1138 O O . VAL A 1 163 ? -16.547 -0.291 29.775 1.00 88.12 163 VAL A O 1
ATOM 1141 N N . ILE A 1 164 ? -14.393 -0.636 29.247 1.00 89.88 164 ILE A N 1
ATOM 1142 C CA . ILE A 1 164 ? -14.002 -1.150 30.570 1.00 89.88 164 ILE A CA 1
ATOM 1143 C C . ILE A 1 164 ? -14.233 -0.091 31.652 1.00 89.88 164 ILE A C 1
ATOM 1145 O O . ILE A 1 164 ? -14.798 -0.400 32.699 1.00 89.88 164 ILE A O 1
ATOM 1149 N N . PHE A 1 165 ? -13.835 1.160 31.405 1.00 87.44 165 PHE A N 1
ATOM 1150 C CA . PHE A 1 165 ? -14.045 2.262 32.345 1.00 87.44 165 PHE A CA 1
ATOM 1151 C C . PHE A 1 165 ? -15.532 2.493 32.638 1.00 87.44 165 PHE A C 1
ATOM 1153 O O . PHE A 1 165 ? -15.909 2.666 33.797 1.00 87.44 165 PHE A O 1
ATOM 1160 N N . MET A 1 166 ? -16.377 2.441 31.604 1.00 85.75 166 MET A N 1
ATOM 1161 C CA . MET A 1 166 ? -17.826 2.540 31.733 1.00 85.75 166 MET A CA 1
ATOM 1162 C C . MET A 1 166 ? -18.349 1.420 32.640 1.00 85.75 166 MET A C 1
ATOM 1164 O O . MET A 1 166 ? -18.935 1.704 33.679 1.00 85.75 166 MET A O 1
ATOM 1168 N N . PHE A 1 167 ? -18.054 0.153 32.345 1.00 87.81 167 PHE A N 1
ATOM 1169 C CA . PHE A 1 167 ? -18.509 -0.961 33.185 1.00 87.81 167 PHE A CA 1
ATOM 1170 C C . PHE A 1 167 ? -17.971 -0.905 34.622 1.00 87.81 167 PHE A C 1
ATOM 1172 O O . PHE A 1 167 ? -18.717 -1.166 35.561 1.00 87.81 167 PHE A O 1
ATOM 1179 N N . ALA A 1 168 ? -16.715 -0.504 34.826 1.00 86.81 168 ALA A N 1
ATOM 1180 C CA . ALA A 1 168 ? -16.130 -0.371 36.160 1.00 86.81 168 ALA A CA 1
ATOM 1181 C C . ALA A 1 168 ? -16.766 0.756 36.995 1.00 86.81 168 ALA A C 1
ATOM 1183 O O . ALA A 1 168 ? -16.780 0.677 38.225 1.00 86.81 168 ALA A O 1
ATOM 1184 N N . LYS A 1 169 ? -17.269 1.812 36.34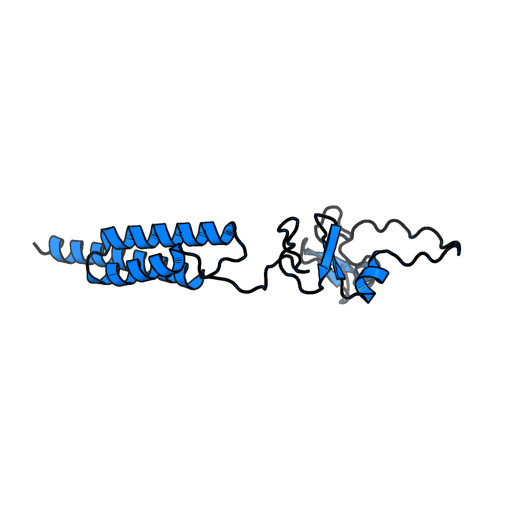4 1.00 83.81 169 LYS A N 1
ATOM 1185 C CA . LYS A 1 169 ? -17.959 2.936 36.992 1.00 83.81 169 LYS A CA 1
ATOM 1186 C C . LYS A 1 169 ? -19.446 2.665 37.206 1.00 83.81 169 LYS A C 1
ATOM 1188 O O . LYS A 1 169 ? -19.945 2.945 38.288 1.00 83.81 169 LYS A O 1
ATOM 1193 N N . PHE A 1 170 ? -20.132 2.110 36.209 1.00 72.25 170 PHE A N 1
ATOM 1194 C CA . PHE A 1 170 ? -21.568 1.825 36.266 1.00 72.25 170 PHE A CA 1
ATOM 1195 C C . PHE 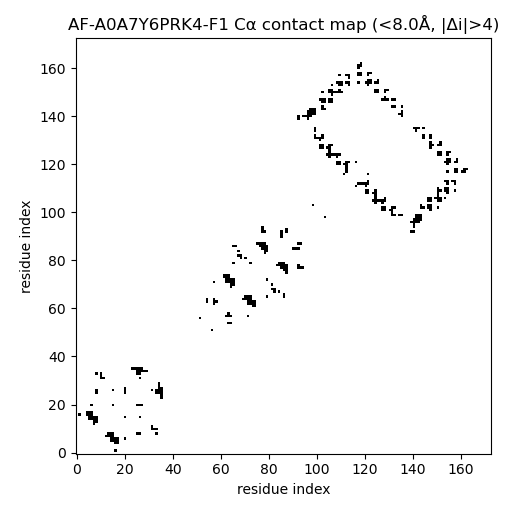A 1 170 ? -21.905 0.543 37.036 1.00 72.25 170 PHE A C 1
ATOM 1197 O O . PHE A 1 170 ? -22.979 0.471 37.607 1.00 72.25 170 PHE A O 1
ATOM 1204 N N . GLY A 1 171 ? -20.998 -0.435 37.128 1.00 68.69 171 GLY A N 1
ATOM 1205 C CA . GLY A 1 171 ? -21.183 -1.628 37.970 1.00 68.69 171 GLY A CA 1
ATOM 1206 C C . GLY A 1 171 ? -20.905 -1.404 39.463 1.00 68.69 171 GLY A C 1
ATOM 1207 O O . GLY A 1 171 ? -20.980 -2.346 40.245 1.00 68.69 171 GLY A O 1
ATOM 1208 N N . LYS A 1 172 ? -20.527 -0.180 39.853 1.00 60.41 172 LYS A N 1
ATOM 1209 C CA . LYS A 1 172 ? -20.267 0.238 41.242 1.00 60.41 172 LYS A CA 1
ATOM 1210 C C . LYS A 1 172 ? -21.357 1.157 41.814 1.00 60.41 172 LYS A C 1
ATOM 1212 O O . LYS A 1 172 ? -21.182 1.646 42.929 1.00 60.41 172 LYS A O 1
ATOM 1217 N N . MET A 1 173 ? -22.425 1.404 41.054 1.00 50.28 173 MET A N 1
ATOM 1218 C CA . MET A 1 173 ? -23.658 2.079 41.485 1.00 50.28 173 MET A CA 1
ATOM 1219 C C . MET A 1 173 ? -24.764 1.042 41.640 1.00 50.28 173 MET A C 1
ATOM 1221 O O . MET A 1 173 ? -25.600 1.239 42.545 1.00 50.28 173 MET A O 1
#

Sequence (173 aa):
MLGDDAAVCAACEREHHAACWDGKAGCANPGCVNAPLKQLDPAPLAAEARQGSSVEALAAQGLMPCRNCKAALAIGTQICPMCRAITSPDGIYHGPKTNAPGAQASLVWAIIGLFFCGMILGIVAITKANEAKAAMKTDPTLGGEGLATAGKVIGIIAIVGHVIFMFAKFGKM

Mean predicted aligned error: 15.96 Å